Protein AF-A0A1Y2XAQ9-F1 (afdb_monomer)

Foldseek 3Di:
DKEWEWEQDLLRDIDIDIDADPPFDDPDPVDPDDGDHPPDYHYHYAYPPGDPVVDDDDDDPDPCRVCVVVVQWDQAPPPRDTGHNDGDPDDDDDPPPPPPVPVVVVVVVVVVPD

Secondary structure (DSSP, 8-state):
-EEEEEEEPTTS-EEEEEE--TTSPPPPTT--S-PPPPS-EEEEEEPSSPPGGG-SPPPPS-TT-HHHHTTS-B--TTT----B-S----SS--------TTSHHHHSSSTT--

Mean predicted aligned error: 14.14 Å

Solvent-accessible surface area (backbone atoms only — not comparable to full-atom values): 7630 Å² total; per-residue (Å²): 110,18,38,37,38,36,34,36,37,86,75,70,48,73,48,75,49,74,49,74,34,91,84,26,61,75,73,56,95,88,48,97,61,77,70,57,70,40,97,59,58,51,79,47,79,41,56,62,79,68,60,84,92,69,67,81,83,79,78,78,88,53,92,81,36,71,32,61,78,58,72,58,26,41,66,40,90,84,80,70,49,65,76,35,75,70,68,88,87,76,87,81,81,86,80,82,82,73,84,59,86,68,65,66,63,64,65,61,66,62,72,77,75,121

Radius of gyration: 23.03 Å; Cα contacts (8 Å, |Δi|>4): 131; chains: 1; bounding box: 37×27×84 Å

Structure (mmCIF, N/CA/C/O backbone):
data_AF-A0A1Y2XAQ9-F1
#
_entry.id   AF-A0A1Y2XAQ9-F1
#
loop_
_atom_site.group_PDB
_atom_site.id
_atom_site.type_symbol
_atom_site.label_atom_id
_atom_site.label_alt_id
_atom_site.label_comp_id
_atom_site.label_asym_id
_atom_site.label_entity_id
_atom_site.label_seq_id
_atom_site.pdbx_PDB_ins_code
_atom_site.Cartn_x
_atom_site.Cartn_y
_atom_site.Cartn_z
_atom_site.occupancy
_atom_site.B_iso_or_equiv
_atom_site.auth_seq_id
_atom_site.auth_comp_id
_atom_site.auth_asym_id
_atom_site.auth_atom_id
_atom_site.pdbx_PDB_model_num
ATOM 1 N N . MET A 1 1 ? -15.852 1.421 13.681 1.00 86.00 1 MET A N 1
ATOM 2 C CA . MET A 1 1 ? -15.009 0.244 13.361 1.00 86.00 1 MET A CA 1
ATOM 3 C C . MET A 1 1 ? -13.667 0.703 12.830 1.00 86.00 1 MET A C 1
ATOM 5 O O . MET A 1 1 ? -13.618 1.771 12.233 1.00 86.00 1 MET A O 1
ATOM 9 N N . CYS A 1 2 ? -12.598 -0.051 13.092 1.00 91.31 2 CYS A N 1
ATOM 10 C CA . CYS A 1 2 ? -11.281 0.252 12.532 1.00 91.31 2 CYS A CA 1
ATOM 11 C C . CYS A 1 2 ? -11.244 -0.123 11.045 1.00 91.31 2 CYS A C 1
ATOM 13 O O . CYS A 1 2 ? -11.899 -1.087 10.641 1.00 91.31 2 CYS A O 1
ATOM 15 N N . THR A 1 3 ? -10.438 0.586 10.263 1.00 92.31 3 THR A N 1
ATOM 16 C CA . THR A 1 3 ? -10.222 0.291 8.843 1.00 92.31 3 THR A CA 1
ATOM 17 C C . THR A 1 3 ? -8.733 0.215 8.567 1.00 92.31 3 THR A C 1
ATOM 19 O O . THR A 1 3 ? -7.986 1.113 8.939 1.00 92.31 3 THR A O 1
ATOM 22 N N . GLU A 1 4 ? -8.304 -0.846 7.906 1.00 92.19 4 GLU A N 1
ATOM 23 C CA . GLU A 1 4 ? -6.931 -1.090 7.493 1.00 92.19 4 GLU A CA 1
ATOM 24 C C . GLU A 1 4 ? -6.910 -1.164 5.966 1.00 92.19 4 GLU A C 1
ATOM 26 O O . GLU A 1 4 ? -7.576 -2.008 5.368 1.00 92.19 4 GLU A O 1
ATOM 31 N N . THR A 1 5 ? -6.181 -0.257 5.324 1.00 91.19 5 THR A N 1
ATOM 32 C CA . THR A 1 5 ? -6.080 -0.213 3.865 1.00 91.19 5 THR A CA 1
ATOM 33 C C . THR A 1 5 ? -4.635 -0.445 3.454 1.00 91.19 5 THR A C 1
ATOM 35 O O . THR A 1 5 ? -3.761 0.361 3.776 1.00 91.19 5 THR A O 1
ATOM 38 N N . ALA A 1 6 ? -4.399 -1.541 2.739 1.00 91.69 6 ALA A N 1
ATOM 39 C CA . ALA A 1 6 ? -3.125 -1.877 2.125 1.00 91.69 6 ALA A CA 1
ATOM 40 C C . ALA A 1 6 ? -3.046 -1.252 0.728 1.00 91.69 6 ALA A C 1
ATOM 42 O O . ALA A 1 6 ? -3.852 -1.566 -0.146 1.00 91.69 6 ALA A O 1
ATOM 43 N N . TYR A 1 7 ? -2.078 -0.370 0.514 1.00 89.38 7 TYR A N 1
ATOM 44 C CA . TYR A 1 7 ? -1.818 0.283 -0.763 1.00 89.38 7 TYR A CA 1
ATOM 45 C C . TYR A 1 7 ? -0.613 -0.368 -1.421 1.00 89.38 7 TYR A C 1
ATOM 47 O O . TYR A 1 7 ? 0.481 -0.350 -0.859 1.00 89.38 7 TYR A O 1
ATOM 55 N N . THR A 1 8 ? -0.804 -0.911 -2.618 1.00 89.12 8 THR A N 1
ATOM 56 C CA . THR A 1 8 ? 0.316 -1.329 -3.462 1.00 89.12 8 THR A CA 1
ATOM 57 C C . THR A 1 8 ? 0.882 -0.091 -4.142 1.00 89.12 8 THR A C 1
ATOM 59 O O . THR A 1 8 ? 0.151 0.656 -4.793 1.00 89.12 8 THR A O 1
ATOM 62 N N . LEU A 1 9 ? 2.173 0.158 -3.958 1.00 86.94 9 LEU A N 1
ATOM 63 C CA . LEU A 1 9 ? 2.859 1.298 -4.551 1.00 86.94 9 LEU A CA 1
ATOM 64 C C . LEU A 1 9 ? 3.364 0.979 -5.958 1.00 86.94 9 LEU A C 1
ATOM 66 O O . LEU A 1 9 ? 3.508 -0.182 -6.341 1.00 86.94 9 LEU A O 1
ATOM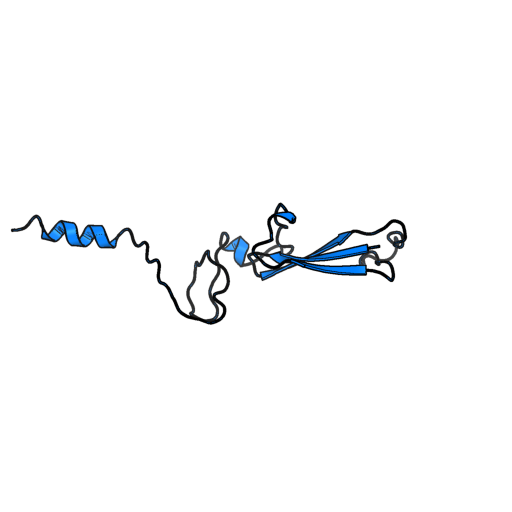 70 N N . ARG A 1 10 ? 3.735 2.031 -6.697 1.00 82.38 10 ARG A N 1
ATOM 71 C CA . ARG A 1 10 ? 4.423 1.901 -7.989 1.00 82.38 10 ARG A CA 1
ATOM 72 C C . ARG A 1 10 ? 5.697 1.066 -7.903 1.00 82.38 10 ARG A C 1
ATOM 74 O O . ARG A 1 10 ? 6.030 0.439 -8.896 1.00 82.38 10 ARG A O 1
ATOM 81 N N . CYS A 1 11 ? 6.359 1.061 -6.740 1.00 82.62 11 CYS A N 1
ATOM 82 C CA . CYS A 1 11 ? 7.555 0.283 -6.416 1.00 82.62 11 CYS A CA 1
ATOM 83 C C . CYS A 1 11 ? 7.257 -1.141 -5.889 1.00 82.62 11 CYS A C 1
ATOM 85 O O . CYS A 1 11 ? 8.114 -1.727 -5.234 1.00 82.62 11 CYS A O 1
ATOM 87 N N . GLU A 1 12 ? 6.044 -1.674 -6.102 1.00 82.81 12 GLU A N 1
ATOM 88 C CA . GLU A 1 12 ? 5.522 -2.977 -5.621 1.00 82.81 12 GLU A CA 1
ATOM 89 C C . GLU A 1 12 ? 5.536 -3.205 -4.102 1.00 82.81 12 GLU A C 1
ATOM 91 O O . GLU A 1 12 ? 4.962 -4.179 -3.617 1.00 82.81 12 GLU A O 1
ATOM 96 N N . HIS A 1 13 ? 6.118 -2.299 -3.322 1.00 87.25 13 HIS A N 1
ATOM 97 C CA . HIS A 1 13 ? 5.988 -2.333 -1.876 1.00 87.25 13 HIS A CA 1
ATOM 98 C C . HIS A 1 13 ? 4.547 -2.051 -1.460 1.00 87.25 13 HIS A C 1
ATOM 100 O O . HIS A 1 13 ? 3.826 -1.271 -2.089 1.00 87.25 13 HIS A O 1
ATOM 106 N N . VAL A 1 14 ? 4.149 -2.669 -0.352 1.00 89.56 14 VAL A N 1
ATOM 107 C CA . VAL A 1 14 ? 2.830 -2.476 0.241 1.00 89.56 14 VAL A CA 1
ATOM 108 C C . VAL A 1 14 ? 2.957 -1.566 1.454 1.00 89.56 14 VAL A C 1
ATOM 110 O O . VAL A 1 14 ? 3.761 -1.817 2.351 1.00 89.56 14 VAL A O 1
ATOM 113 N N . VAL A 1 15 ? 2.145 -0.510 1.484 1.00 89.31 15 VAL A N 1
ATOM 114 C CA . VAL A 1 15 ? 2.008 0.390 2.632 1.00 89.31 15 VAL A CA 1
ATOM 115 C C . VAL A 1 15 ? 0.634 0.229 3.233 1.00 89.31 15 VAL A C 1
ATOM 117 O O . VAL A 1 15 ? -0.374 0.448 2.564 1.00 89.31 15 VAL A O 1
ATOM 120 N N . THR A 1 16 ? 0.587 -0.081 4.519 1.00 89.56 16 THR A N 1
ATOM 121 C CA . THR A 1 16 ? -0.672 -0.206 5.243 1.00 89.56 16 THR A CA 1
ATOM 122 C C . THR A 1 16 ? -0.968 1.075 6.010 1.00 89.56 16 THR A C 1
ATOM 124 O O . THR A 1 16 ? -0.136 1.562 6.775 1.00 89.56 16 THR A O 1
ATOM 127 N N . ARG A 1 17 ? -2.168 1.633 5.819 1.00 88.50 17 ARG A N 1
ATOM 128 C CA . ARG A 1 17 ? -2.693 2.724 6.649 1.00 88.50 17 ARG A CA 1
ATOM 129 C C . ARG A 1 17 ? -3.857 2.215 7.481 1.00 88.50 17 ARG A C 1
ATOM 131 O O . ARG A 1 17 ? -4.828 1.694 6.934 1.00 88.50 17 ARG A O 1
ATOM 138 N N . THR A 1 18 ? -3.781 2.442 8.787 1.00 89.50 18 THR A N 1
ATOM 139 C CA . THR A 1 18 ? -4.812 2.017 9.736 1.00 89.50 18 THR A CA 1
ATOM 140 C C . THR A 1 18 ? -5.511 3.229 10.336 1.00 89.50 18 THR A C 1
ATOM 142 O O . THR A 1 18 ? -4.892 4.057 11.003 1.00 89.50 18 THR A O 1
ATOM 145 N N . LEU A 1 19 ? -6.820 3.319 10.115 1.00 90.25 19 LEU A N 1
ATOM 146 C CA . LEU A 1 19 ? -7.724 4.263 10.758 1.00 90.25 19 LEU A CA 1
ATOM 147 C C . LEU A 1 19 ? -8.363 3.583 11.971 1.00 90.25 19 LEU A C 1
ATOM 149 O O . LEU A 1 19 ? -9.132 2.628 11.844 1.00 90.25 19 LEU A O 1
ATOM 153 N N . TYR A 1 20 ? -8.030 4.076 13.159 1.00 90.50 20 TYR A N 1
ATOM 154 C CA . TYR A 1 20 ? -8.557 3.562 14.420 1.00 90.50 20 TYR A CA 1
ATOM 155 C C . TYR A 1 20 ? -9.895 4.230 14.754 1.00 90.50 20 TYR A C 1
ATOM 157 O O . TYR A 1 20 ? -10.036 5.442 14.609 1.00 90.50 20 TYR A O 1
ATOM 165 N N . CYS A 1 21 ? -10.871 3.459 15.237 1.00 89.06 21 CYS A N 1
ATOM 166 C CA . CYS A 1 21 ? -12.111 4.016 15.783 1.00 89.06 21 CYS A CA 1
ATOM 167 C C . CYS A 1 21 ? -11.961 4.447 17.252 1.00 89.06 21 CYS A C 1
ATOM 169 O O . CYS A 1 21 ? -10.953 4.148 17.892 1.00 89.06 21 CYS A O 1
ATOM 171 N N . SER A 1 22 ? -12.993 5.099 17.796 1.00 87.62 22 SER A N 1
ATOM 172 C CA . SER A 1 22 ? -13.091 5.491 19.213 1.00 87.62 22 SER A CA 1
ATOM 173 C C . SER A 1 22 ? -12.886 4.319 20.174 1.00 87.62 22 SER A C 1
ATOM 175 O O . SER A 1 22 ? -12.215 4.469 21.188 1.00 87.62 22 SER A O 1
ATOM 177 N N . ASP A 1 23 ? -13.407 3.144 19.816 1.00 86.50 23 ASP A N 1
ATOM 178 C CA . ASP A 1 23 ? -13.364 1.942 20.662 1.00 86.50 23 ASP A CA 1
ATOM 179 C C . ASP A 1 23 ? -12.005 1.222 20.611 1.00 86.50 23 ASP A C 1
ATOM 181 O O . ASP A 1 23 ? -11.808 0.192 21.256 1.00 86.50 23 ASP A O 1
ATOM 185 N N . ALA A 1 24 ? -11.065 1.705 19.789 1.00 84.75 24 ALA A N 1
ATOM 186 C CA . ALA A 1 24 ? -9.749 1.098 19.679 1.00 84.75 24 ALA A CA 1
ATOM 187 C C . ALA A 1 24 ? -8.924 1.387 20.944 1.00 84.75 24 ALA A C 1
ATOM 189 O O . ALA A 1 24 ? -8.853 2.551 21.359 1.00 84.75 24 ALA A O 1
ATOM 190 N N . PRO A 1 25 ? -8.222 0.382 21.506 1.00 82.06 25 PRO A N 1
ATOM 191 C CA . PRO A 1 25 ? -7.406 0.561 22.699 1.00 82.06 25 PRO A CA 1
ATOM 192 C C . PRO A 1 25 ? -6.463 1.771 22.588 1.00 82.06 25 PRO A C 1
ATOM 194 O O . PRO A 1 25 ? -5.914 2.034 21.503 1.00 82.06 25 PRO A O 1
ATOM 197 N N . PRO A 1 26 ? -6.257 2.520 23.687 1.00 74.50 26 PRO A N 1
ATOM 198 C CA . PRO A 1 26 ? -5.299 3.611 23.691 1.00 74.50 26 PRO A CA 1
ATOM 199 C C . PRO A 1 26 ? -3.889 3.063 23.422 1.00 74.50 26 PRO A C 1
ATOM 201 O O . PRO A 1 26 ? -3.588 1.918 23.780 1.00 74.50 26 PRO A O 1
ATOM 204 N N . PRO A 1 27 ? -3.008 3.852 22.786 1.00 72.62 27 PRO A N 1
ATOM 205 C CA . PRO A 1 27 ? -1.627 3.443 22.567 1.00 72.62 27 PRO A CA 1
ATOM 206 C C . PRO A 1 27 ? -0.961 3.156 23.922 1.00 72.62 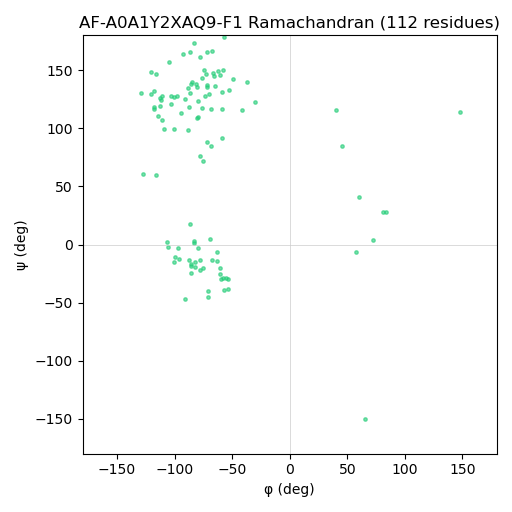27 PRO A C 1
ATOM 208 O O . PRO A 1 27 ? -0.850 4.034 24.777 1.00 72.62 27 PRO A O 1
ATOM 211 N N . SER A 1 28 ? -0.550 1.908 24.152 1.00 68.00 28 SER A N 1
ATOM 212 C CA . SER A 1 28 ? 0.084 1.521 25.413 1.00 68.00 28 SER A CA 1
ATOM 213 C C . SER A 1 28 ? 1.511 2.064 25.474 1.00 68.00 28 SER A C 1
ATOM 215 O O . SER A 1 28 ? 2.311 1.778 24.586 1.00 68.00 28 SER A O 1
ATOM 217 N N . ARG A 1 29 ? 1.859 2.771 26.556 1.00 63.94 29 ARG A N 1
ATOM 218 C CA . ARG A 1 29 ? 3.189 3.385 26.764 1.00 63.94 29 ARG A CA 1
ATOM 219 C C . ARG A 1 29 ? 4.359 2.388 26.785 1.00 63.94 29 ARG A C 1
ATOM 221 O O . ARG A 1 29 ? 5.499 2.790 26.605 1.00 63.94 29 ARG A O 1
ATOM 228 N N . GLN A 1 30 ? 4.087 1.105 27.024 1.00 62.16 30 GLN A N 1
ATOM 229 C CA . GLN A 1 30 ? 5.099 0.057 27.229 1.00 62.16 30 GLN A CA 1
ATOM 230 C C . GLN A 1 30 ? 5.429 -0.739 25.960 1.00 62.16 30 GLN A C 1
ATOM 232 O O . GLN A 1 30 ? 6.413 -1.472 25.917 1.00 62.16 30 GLN A O 1
ATOM 237 N N . SER A 1 31 ? 4.620 -0.601 24.914 1.00 57.09 31 SER A N 1
ATOM 238 C CA . SER A 1 31 ? 4.764 -1.364 23.683 1.00 57.09 31 SER A CA 1
ATOM 239 C C . SER A 1 31 ? 5.216 -0.423 22.579 1.00 57.09 31 SER A C 1
ATOM 241 O O . SER A 1 31 ? 4.420 0.339 22.044 1.00 57.09 31 SER A O 1
ATOM 243 N N . ARG A 1 32 ? 6.486 -0.534 22.178 1.00 55.09 32 ARG A N 1
ATOM 244 C CA . ARG A 1 32 ? 6.966 -0.014 20.884 1.00 55.09 32 ARG A CA 1
ATOM 245 C C . ARG A 1 32 ? 6.288 -0.724 19.690 1.00 55.09 32 ARG A C 1
ATOM 247 O O . ARG A 1 32 ? 6.507 -0.346 18.548 1.00 55.09 32 ARG A O 1
ATOM 254 N N . LYS A 1 33 ? 5.494 -1.768 19.969 1.00 57.50 33 LYS A N 1
ATOM 255 C CA . LYS A 1 33 ? 4.648 -2.520 19.039 1.00 57.50 33 LYS A CA 1
ATOM 256 C C . LYS A 1 33 ? 3.339 -1.766 18.796 1.00 57.50 33 LYS A C 1
ATOM 258 O O . LYS A 1 33 ? 2.719 -1.282 19.745 1.00 57.50 33 LYS A O 1
ATOM 263 N N . GLU A 1 34 ? 2.969 -1.715 17.522 1.00 67.88 34 GLU A N 1
ATOM 264 C CA . GLU A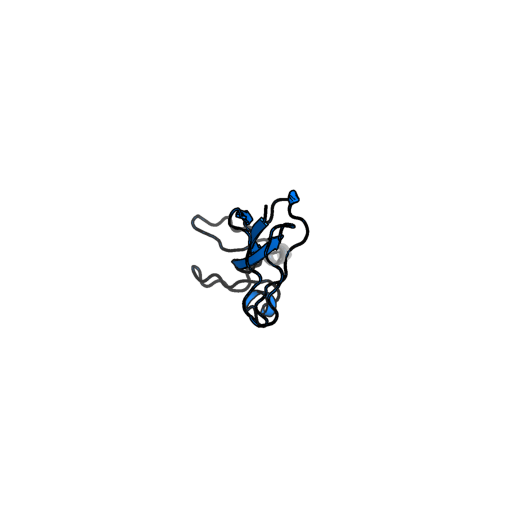 1 34 ? 1.817 -1.033 16.928 1.00 67.88 34 GLU A CA 1
ATOM 265 C C . GLU A 1 34 ? 0.543 -1.063 17.785 1.00 67.88 34 GLU A C 1
ATOM 267 O O . GLU A 1 34 ? 0.190 -2.069 18.410 1.00 67.88 34 GLU A O 1
ATOM 272 N N . ARG A 1 35 ? -0.167 0.075 17.797 1.00 77.38 35 ARG A N 1
ATOM 273 C CA . ARG A 1 35 ? -1.484 0.219 18.428 1.00 77.38 35 ARG A CA 1
ATOM 274 C C . ARG A 1 35 ? -2.418 -0.872 17.896 1.00 77.38 35 ARG A C 1
ATOM 276 O O . ARG A 1 35 ? -2.516 -1.085 16.694 1.00 77.38 35 ARG A O 1
ATOM 283 N N . ARG A 1 36 ? -3.134 -1.556 18.790 1.00 82.50 36 ARG A N 1
ATOM 284 C CA . ARG A 1 36 ? -4.066 -2.620 18.391 1.00 82.50 36 ARG A CA 1
ATOM 285 C C . ARG A 1 36 ? -5.359 -2.039 17.817 1.00 82.50 36 ARG A C 1
ATOM 287 O O . ARG A 1 36 ? -5.864 -1.031 18.310 1.00 82.50 36 ARG A O 1
ATOM 294 N N . THR A 1 37 ? -5.918 -2.704 16.810 1.00 86.06 37 THR A N 1
ATOM 295 C CA . THR A 1 37 ? -7.277 -2.448 16.312 1.00 86.06 37 THR A CA 1
ATOM 296 C C . THR A 1 37 ? -8.321 -3.085 17.232 1.00 86.06 37 THR A C 1
ATOM 298 O O . THR A 1 37 ? -8.013 -3.993 18.005 1.00 86.06 37 THR A O 1
ATOM 301 N N . CYS A 1 38 ? -9.578 -2.644 17.142 1.00 85.88 38 CYS A N 1
ATOM 302 C CA . CYS A 1 38 ? -10.688 -3.385 17.746 1.00 85.88 38 CYS A CA 1
ATOM 303 C C . CYS A 1 38 ? -10.918 -4.731 17.028 1.00 85.88 38 CYS A C 1
ATOM 305 O O . CYS A 1 38 ? -10.453 -4.927 15.904 1.00 85.88 38 CYS A O 1
ATOM 307 N N . ASN A 1 39 ? -11.703 -5.629 17.637 1.00 84.88 39 ASN A N 1
ATOM 308 C CA . ASN A 1 39 ? -12.013 -6.956 17.075 1.00 84.88 39 ASN A CA 1
ATOM 309 C C . ASN A 1 39 ? -12.681 -6.902 15.689 1.00 84.88 39 ASN A C 1
ATOM 311 O O . ASN A 1 39 ? -12.529 -7.822 14.892 1.00 84.88 39 ASN A O 1
ATOM 315 N N . ARG A 1 40 ? -13.427 -5.831 15.391 1.00 85.31 40 ARG A N 1
ATOM 316 C CA . ARG A 1 40 ? -14.053 -5.607 14.081 1.00 85.31 40 ARG A CA 1
ATOM 317 C C . ARG A 1 40 ? -13.222 -4.618 13.268 1.00 85.31 40 ARG A C 1
ATOM 319 O O . ARG A 1 40 ? -13.330 -3.409 13.478 1.00 85.31 40 ARG A O 1
ATOM 326 N N . VAL A 1 41 ? -12.403 -5.136 12.356 1.00 90.75 41 VAL A N 1
ATOM 327 C CA . VAL A 1 41 ? -11.605 -4.334 11.420 1.00 90.75 41 VAL A CA 1
ATOM 328 C C . VAL A 1 41 ? -12.017 -4.643 9.983 1.00 90.75 41 VAL A C 1
ATOM 330 O O . VAL A 1 41 ? -12.146 -5.808 9.612 1.00 90.75 41 VAL A O 1
ATOM 333 N N . ILE A 1 42 ? -12.237 -3.602 9.183 1.00 93.19 42 ILE A N 1
ATOM 334 C CA . ILE A 1 42 ? -12.406 -3.731 7.733 1.00 93.19 42 ILE A CA 1
ATOM 335 C C . ILE A 1 42 ? -11.019 -3.703 7.103 1.00 93.19 42 ILE A C 1
ATOM 337 O O . ILE A 1 42 ? -10.241 -2.800 7.400 1.00 93.19 42 ILE A O 1
ATOM 341 N N . ARG A 1 43 ? -10.722 -4.665 6.226 1.00 92.81 43 ARG A N 1
ATOM 342 C CA . ARG A 1 43 ? -9.467 -4.712 5.473 1.00 92.81 43 ARG A CA 1
ATOM 343 C C . ARG A 1 43 ? -9.725 -4.484 3.998 1.00 92.81 43 ARG A C 1
ATOM 345 O O . ARG A 1 43 ? -10.516 -5.204 3.400 1.00 92.81 43 ARG A O 1
ATOM 352 N N . ASN A 1 44 ? -9.029 -3.509 3.435 1.00 91.19 44 ASN A N 1
ATOM 353 C CA . ASN A 1 44 ? -9.112 -3.142 2.030 1.00 91.19 44 ASN A CA 1
ATOM 354 C C . ASN A 1 44 ? -7.739 -3.283 1.375 1.00 91.19 44 ASN A C 1
ATOM 356 O O . ASN A 1 44 ? -6.715 -3.022 2.008 1.00 91.19 44 ASN A O 1
ATOM 360 N N . ALA A 1 45 ? -7.727 -3.630 0.092 1.00 91.06 45 ALA A N 1
ATOM 361 C CA . ALA A 1 45 ? -6.531 -3.617 -0.737 1.00 91.06 45 ALA A CA 1
ATOM 362 C C . ALA A 1 45 ? -6.750 -2.673 -1.921 1.00 91.06 45 ALA A C 1
ATOM 364 O O . ALA A 1 45 ? -7.762 -2.762 -2.615 1.00 91.06 45 ALA A O 1
ATOM 365 N N . VAL A 1 46 ? -5.804 -1.766 -2.131 1.00 89.25 46 VAL A N 1
ATOM 366 C CA . VAL A 1 46 ? -5.806 -0.796 -3.223 1.00 89.25 46 VAL A CA 1
ATOM 367 C C . VAL A 1 46 ? -4.623 -1.124 -4.134 1.00 89.25 46 VAL A C 1
ATOM 369 O O . VAL A 1 46 ? -3.474 -0.979 -3.701 1.00 89.25 46 VAL A O 1
ATOM 372 N N . PRO A 1 47 ? -4.871 -1.618 -5.361 1.00 86.69 47 PRO A N 1
ATOM 373 C CA . PRO A 1 47 ? -3.803 -1.927 -6.300 1.00 86.69 47 PRO A CA 1
ATOM 374 C C . PRO A 1 47 ? -3.167 -0.647 -6.850 1.00 86.69 47 PRO A C 1
ATOM 376 O O . PRO A 1 47 ? -3.725 0.446 -6.743 1.00 86.69 47 PRO A O 1
ATOM 379 N N . TRP A 1 48 ? -2.006 -0.807 -7.480 1.00 79.69 48 TRP A N 1
ATOM 380 C CA . TRP A 1 48 ? -1.439 0.216 -8.348 1.00 79.69 48 TRP A CA 1
ATOM 381 C C . TRP A 1 48 ? -1.957 0.021 -9.785 1.00 79.69 48 TRP A C 1
ATOM 383 O O . TRP A 1 48 ? -1.907 -1.112 -10.270 1.00 79.69 48 TRP A O 1
ATOM 393 N N . PRO A 1 49 ? -2.399 1.075 -10.498 1.00 82.75 49 PRO A N 1
ATOM 394 C CA . PRO A 1 49 ? -2.573 2.458 -10.044 1.00 82.75 49 PRO A CA 1
ATOM 395 C C . PRO A 1 49 ? -3.787 2.622 -9.104 1.00 82.75 49 PRO A C 1
ATOM 397 O O . PRO A 1 49 ? -4.794 1.933 -9.285 1.00 82.75 49 PRO A O 1
ATOM 400 N N . PRO A 1 50 ? -3.723 3.534 -8.113 1.00 81.31 50 PRO A N 1
ATOM 401 C CA . PRO A 1 50 ? -4.822 3.740 -7.179 1.00 81.31 50 PRO A CA 1
ATOM 402 C C . PRO A 1 50 ? -6.058 4.293 -7.911 1.00 81.31 50 PRO A C 1
ATOM 404 O O . PRO A 1 50 ? -5.928 5.222 -8.712 1.00 81.31 50 PRO A O 1
ATOM 407 N N . PRO A 1 51 ? -7.269 3.778 -7.628 1.00 85.38 51 PRO A N 1
ATOM 408 C CA . PRO A 1 51 ? -8.502 4.362 -8.140 1.00 85.38 51 PRO A CA 1
ATOM 409 C C . PRO A 1 51 ? -8.651 5.838 -7.721 1.00 85.38 51 PRO A C 1
ATOM 411 O O . PRO A 1 51 ? -8.207 6.196 -6.623 1.00 85.38 51 PRO A O 1
ATOM 414 N N . PRO A 1 52 ? -9.331 6.688 -8.520 1.00 83.62 52 PRO A N 1
ATOM 415 C CA . PRO A 1 52 ? -9.417 8.135 -8.285 1.00 83.62 52 PRO A CA 1
ATOM 416 C C . PRO A 1 52 ? -9.903 8.528 -6.884 1.00 83.62 52 PRO A C 1
ATOM 418 O O . PRO A 1 52 ? -9.492 9.553 -6.346 1.00 83.62 52 PRO A O 1
ATOM 421 N N . GLN A 1 53 ? -10.741 7.695 -6.259 1.00 84.75 53 GLN A N 1
ATOM 422 C CA . GLN A 1 53 ? -11.270 7.944 -4.917 1.00 84.75 53 GLN A CA 1
ATOM 423 C C . GLN A 1 53 ? -10.226 7.885 -3.782 1.00 84.75 53 GLN A C 1
ATOM 425 O O . GLN A 1 53 ? -10.533 8.303 -2.669 1.00 84.75 53 GLN A O 1
ATOM 430 N N . PHE A 1 54 ? -9.017 7.357 -4.019 1.00 77.38 54 PHE A N 1
ATOM 431 C CA . PHE A 1 54 ? -8.003 7.152 -2.972 1.00 77.38 54 PHE A CA 1
ATOM 432 C C . PHE A 1 54 ? -6.950 8.271 -2.874 1.00 77.38 54 PHE A C 1
ATOM 434 O O . PHE A 1 54 ? -6.140 8.254 -1.946 1.00 77.38 54 PHE A O 1
ATOM 441 N N . GLY A 1 55 ? -6.992 9.273 -3.760 1.00 71.62 55 GLY A N 1
ATOM 442 C CA . GLY A 1 55 ? -6.173 10.485 -3.659 1.00 71.62 55 GLY A CA 1
ATOM 443 C C . GLY A 1 55 ? -4.658 10.262 -3.792 1.00 71.62 55 GLY A C 1
ATOM 444 O O . GLY A 1 55 ? -4.199 9.383 -4.519 1.00 71.62 55 GLY A O 1
ATOM 445 N N . THR A 1 56 ? -3.876 11.118 -3.123 1.00 66.88 56 THR A N 1
ATOM 446 C CA . THR A 1 56 ? -2.416 11.225 -3.284 1.00 66.88 56 THR A CA 1
ATOM 447 C C . THR A 1 56 ? -1.651 10.037 -2.688 1.00 66.88 56 THR A C 1
ATOM 449 O O . THR A 1 56 ? -1.916 9.586 -1.569 1.00 66.88 56 THR A O 1
ATOM 452 N N . GLN A 1 57 ? -0.655 9.563 -3.442 1.00 68.62 57 GLN A N 1
ATOM 453 C CA . GLN A 1 57 ? 0.136 8.362 -3.165 1.00 68.62 57 GLN A CA 1
ATOM 454 C C . GLN A 1 57 ? 0.905 8.423 -1.830 1.00 68.62 57 GLN A C 1
ATOM 456 O O . GLN A 1 57 ? 1.384 9.474 -1.406 1.00 68.62 57 GLN A O 1
ATOM 461 N N . ALA A 1 58 ? 1.048 7.2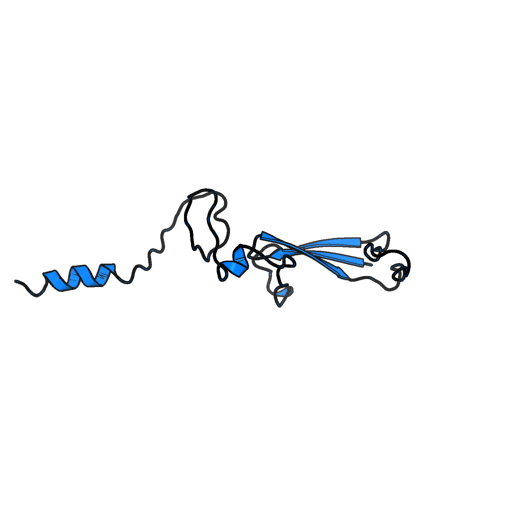68 -1.171 1.00 72.19 58 ALA A N 1
ATOM 462 C CA . ALA A 1 58 ? 1.941 7.108 -0.026 1.00 72.19 58 ALA A CA 1
ATOM 463 C C . ALA A 1 58 ? 3.394 6.889 -0.481 1.00 72.19 58 ALA A C 1
ATOM 465 O O . ALA A 1 58 ? 3.646 6.117 -1.405 1.00 72.19 58 ALA A O 1
ATOM 466 N N . THR A 1 59 ? 4.351 7.529 0.191 1.00 80.31 59 THR A N 1
ATOM 467 C CA . THR A 1 59 ? 5.784 7.285 -0.028 1.00 80.31 59 THR A CA 1
ATOM 468 C C . THR A 1 59 ? 6.161 5.869 0.401 1.00 80.31 59 THR A C 1
ATOM 470 O O . THR A 1 59 ? 5.622 5.342 1.378 1.00 80.31 59 THR A O 1
ATOM 473 N N . CYS A 1 60 ? 7.101 5.256 -0.322 1.00 83.88 60 CYS A N 1
ATOM 474 C CA . CYS A 1 60 ? 7.673 3.973 0.064 1.00 83.88 60 CYS A CA 1
ATOM 475 C C . CYS A 1 60 ? 8.320 4.070 1.463 1.00 83.88 60 CYS A C 1
ATOM 477 O O . CYS A 1 60 ? 9.095 4.993 1.704 1.00 83.88 60 CYS A O 1
ATOM 479 N N . PRO A 1 61 ? 8.037 3.137 2.391 1.00 82.81 61 PRO A N 1
ATOM 480 C CA . PRO A 1 61 ? 8.569 3.176 3.753 1.00 82.81 61 PRO A CA 1
ATOM 481 C C . PRO A 1 61 ? 10.029 2.710 3.812 1.00 82.81 61 PRO A C 1
ATOM 483 O O . PRO A 1 61 ? 10.696 2.883 4.830 1.00 82.81 61 PRO A O 1
ATOM 486 N N . LEU A 1 62 ? 10.525 2.093 2.735 1.00 83.75 62 LEU A N 1
ATOM 487 C CA . LEU A 1 62 ? 11.909 1.659 2.620 1.00 83.75 62 LEU A CA 1
ATOM 488 C C . LEU A 1 62 ? 12.805 2.872 2.337 1.00 83.75 62 LEU A C 1
ATOM 490 O O . LEU A 1 62 ? 12.657 3.496 1.288 1.00 83.75 62 LEU A O 1
ATOM 494 N N . ALA A 1 63 ? 13.735 3.170 3.251 1.00 81.38 63 ALA A N 1
ATOM 495 C CA . ALA A 1 63 ? 14.651 4.311 3.131 1.00 81.38 63 ALA A CA 1
ATOM 496 C C . ALA A 1 63 ? 15.478 4.280 1.831 1.00 81.38 63 ALA A C 1
ATOM 498 O O . ALA A 1 63 ? 15.641 5.308 1.187 1.00 81.38 63 ALA A O 1
ATOM 499 N N . ASN A 1 64 ? 15.915 3.085 1.427 1.00 83.88 64 ASN A N 1
ATOM 500 C CA . ASN A 1 64 ? 16.723 2.832 0.232 1.00 83.88 64 ASN A CA 1
ATOM 501 C C . ASN A 1 64 ? 15.923 1.970 -0.748 1.00 83.88 64 ASN A C 1
ATOM 503 O O . ASN A 1 64 ? 16.250 0.810 -1.005 1.00 83.88 64 ASN A O 1
ATOM 507 N N . CYS A 1 65 ? 14.769 2.474 -1.190 1.00 82.50 65 CYS A N 1
ATOM 508 C CA . CYS A 1 65 ? 13.951 1.761 -2.164 1.00 82.50 65 CYS A CA 1
ATOM 509 C C . CYS A 1 65 ? 14.680 1.735 -3.518 1.00 82.50 65 CYS A C 1
ATOM 511 O O . CYS A 1 65 ? 14.825 2.800 -4.117 1.00 82.50 65 CYS A O 1
ATOM 513 N N . PRO A 1 66 ? 15.065 0.563 -4.065 1.00 81.50 66 PRO A N 1
ATOM 514 C CA . PRO A 1 66 ? 15.850 0.506 -5.303 1.00 81.50 66 PRO A CA 1
ATOM 515 C C . PRO A 1 66 ? 15.146 1.138 -6.511 1.00 81.50 66 PRO A C 1
ATOM 517 O O . PRO A 1 66 ? 15.800 1.561 -7.457 1.00 81.50 66 PRO A O 1
ATOM 520 N N . PHE A 1 67 ? 13.812 1.185 -6.488 1.00 81.62 67 PHE A N 1
ATOM 521 C CA . PHE A 1 67 ? 13.003 1.850 -7.507 1.00 81.62 67 PHE A CA 1
ATOM 522 C C . PHE A 1 67 ? 13.126 3.379 -7.435 1.00 81.62 67 PHE A C 1
ATOM 524 O O . PHE A 1 67 ? 13.318 4.038 -8.455 1.00 81.62 67 PHE A O 1
ATOM 531 N N . GLU A 1 68 ? 13.046 3.943 -6.227 1.00 82.25 68 GLU A N 1
ATOM 532 C CA . GLU A 1 68 ? 13.169 5.390 -6.008 1.00 82.25 68 GLU A CA 1
ATOM 533 C C . GLU A 1 68 ? 14.615 5.854 -6.223 1.00 82.25 68 GLU A C 1
ATOM 535 O O . GLU A 1 68 ? 14.841 6.864 -6.884 1.00 82.25 68 GLU A O 1
ATOM 540 N N . GLU A 1 69 ? 15.607 5.079 -5.765 1.00 84.19 69 GLU A N 1
ATOM 541 C CA . GLU A 1 69 ? 17.035 5.360 -5.993 1.00 84.19 69 GLU A CA 1
ATOM 542 C C . GLU A 1 69 ? 17.398 5.400 -7.481 1.00 84.19 69 GLU A C 1
ATOM 544 O O . GLU A 1 69 ? 18.299 6.131 -7.889 1.00 84.19 69 GLU A O 1
ATOM 549 N N . ARG A 1 70 ? 16.674 4.642 -8.311 1.00 78.94 70 ARG A N 1
ATOM 550 C CA . ARG A 1 70 ? 16.830 4.653 -9.769 1.00 78.94 70 ARG A CA 1
ATOM 551 C C . ARG A 1 70 ? 16.061 5.779 -10.453 1.00 78.94 70 ARG A C 1
ATOM 553 O O . ARG A 1 70 ? 16.086 5.837 -11.673 1.00 78.94 70 ARG A O 1
ATOM 560 N N . GLY A 1 71 ? 15.391 6.663 -9.713 1.00 81.88 71 GLY A N 1
ATOM 561 C CA . GLY A 1 71 ? 14.615 7.770 -10.274 1.00 81.88 71 GLY A CA 1
ATOM 562 C C . GLY A 1 71 ? 13.225 7.363 -10.769 1.00 81.88 71 GLY A C 1
ATOM 563 O O . GLY A 1 71 ? 12.702 7.980 -11.693 1.00 81.88 71 GLY A O 1
ATOM 564 N N . GLY A 1 72 ? 12.627 6.322 -10.181 1.00 78.56 72 GLY A N 1
ATOM 565 C CA . GLY A 1 72 ? 11.288 5.859 -10.549 1.00 78.56 72 GLY A CA 1
ATOM 566 C C . GLY A 1 72 ? 11.265 4.923 -11.757 1.00 78.56 72 GLY A C 1
ATOM 567 O O . GLY A 1 72 ? 10.256 4.864 -12.466 1.00 78.56 72 GLY A O 1
ATOM 568 N N . TYR A 1 73 ? 12.362 4.193 -11.971 1.00 81.00 73 TYR A N 1
ATOM 569 C CA . TYR A 1 73 ? 12.484 3.188 -13.019 1.00 81.00 73 TYR A CA 1
ATOM 570 C C . TYR A 1 73 ? 12.681 1.784 -12.441 1.00 81.00 73 TYR A C 1
ATOM 572 O O . TYR A 1 73 ? 13.346 1.602 -11.418 1.00 81.00 73 TYR A O 1
ATOM 580 N N . TRP A 1 74 ? 12.158 0.769 -13.126 1.00 72.94 74 TRP A N 1
ATOM 581 C CA . TRP A 1 74 ? 12.394 -0.626 -12.793 1.00 72.94 74 TRP A CA 1
ATOM 582 C C . TRP A 1 74 ? 13.367 -1.327 -13.724 1.00 72.94 74 TRP A C 1
ATOM 584 O O . TRP A 1 74 ? 13.481 -1.031 -14.914 1.00 72.94 74 TRP A O 1
ATOM 594 N N . ASN A 1 75 ? 13.944 -2.392 -13.174 1.00 70.81 75 ASN A N 1
ATOM 595 C CA . ASN A 1 75 ? 14.539 -3.467 -13.943 1.00 70.81 75 ASN A CA 1
ATOM 596 C C . ASN A 1 75 ? 13.553 -4.637 -13.984 1.00 70.81 75 ASN A C 1
ATOM 598 O O . ASN A 1 75 ? 13.067 -5.099 -12.951 1.00 70.81 75 ASN A O 1
ATOM 602 N N . CYS A 1 76 ? 13.234 -5.119 -15.178 1.00 68.56 76 CYS A N 1
ATOM 603 C CA . CYS A 1 76 ? 12.355 -6.262 -15.341 1.00 68.56 76 CYS A CA 1
ATOM 604 C C . CYS A 1 76 ? 13.135 -7.556 -15.082 1.00 68.56 76 CYS A C 1
ATOM 606 O O . CYS A 1 76 ? 13.929 -7.981 -15.919 1.00 68.56 76 CYS A O 1
ATOM 608 N N . CYS A 1 77 ? 12.849 -8.230 -13.965 1.00 68.38 77 CYS A N 1
ATOM 609 C CA . CYS A 1 77 ? 13.469 -9.518 -13.629 1.00 68.38 77 CYS A CA 1
ATOM 610 C C . CYS A 1 77 ? 13.145 -10.648 -14.625 1.00 68.38 77 CYS A C 1
ATOM 612 O O . CYS A 1 77 ? 13.786 -11.690 -14.579 1.00 68.38 77 CYS A O 1
ATOM 614 N N . TRP A 1 78 ? 12.149 -10.467 -15.502 1.00 64.12 78 TRP A N 1
ATOM 615 C CA . TRP A 1 78 ? 11.740 -11.477 -16.481 1.00 64.12 78 TRP A CA 1
ATOM 616 C C . TRP A 1 78 ? 12.477 -11.353 -17.819 1.00 64.12 78 TRP A C 1
ATOM 618 O O . TRP A 1 78 ? 12.952 -12.347 -18.353 1.00 64.12 78 TRP A O 1
ATOM 628 N N . CYS A 1 79 ? 12.576 -10.142 -18.380 1.00 70.94 79 CYS A N 1
ATOM 629 C CA . CYS A 1 79 ? 13.202 -9.918 -19.691 1.00 70.94 79 CYS A CA 1
ATOM 630 C C . CYS A 1 79 ? 14.591 -9.265 -19.619 1.00 70.94 79 CYS A C 1
ATOM 632 O O . CYS A 1 79 ? 15.198 -9.029 -20.660 1.00 70.94 79 CYS A O 1
ATOM 634 N N . GLY A 1 80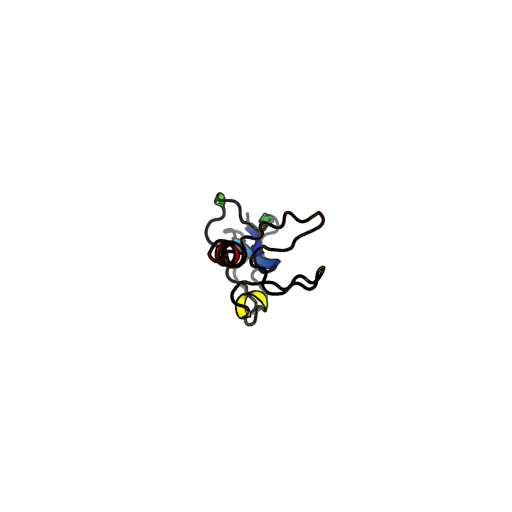 ? 15.075 -8.933 -18.418 1.00 70.94 80 GLY A N 1
ATOM 635 C CA . GLY A 1 80 ? 16.385 -8.317 -18.194 1.00 70.94 80 GLY A CA 1
ATOM 636 C C . GLY A 1 80 ? 16.490 -6.850 -18.623 1.00 70.94 80 GLY A C 1
ATOM 637 O O . GLY A 1 80 ? 17.568 -6.274 -18.535 1.00 70.94 80 GLY A O 1
ATOM 638 N N . LYS A 1 81 ? 15.399 -6.223 -19.088 1.00 72.25 81 LYS A N 1
ATOM 639 C CA . LYS A 1 81 ? 15.406 -4.801 -19.455 1.00 72.25 81 LYS A CA 1
ATOM 640 C C . LYS A 1 81 ? 15.537 -3.929 -18.216 1.00 72.25 81 LYS A C 1
ATOM 642 O O . LYS A 1 81 ? 14.751 -4.060 -17.277 1.00 72.25 81 LYS A O 1
ATOM 647 N N . GLU A 1 82 ? 16.478 -3.006 -18.267 1.00 77.12 82 GLU A N 1
ATOM 648 C CA . GLU A 1 82 ? 16.645 -1.953 -17.275 1.00 77.12 82 GLU A CA 1
ATOM 649 C C . GLU A 1 82 ? 15.884 -0.688 -17.694 1.00 77.12 82 GLU A C 1
ATOM 651 O O . GLU A 1 82 ? 15.505 -0.549 -18.859 1.00 77.12 82 GLU A O 1
ATOM 656 N N . TRP A 1 83 ? 15.679 0.231 -16.750 1.00 72.12 83 TRP A N 1
ATOM 657 C CA . TRP A 1 83 ? 15.115 1.563 -17.007 1.00 72.12 83 TRP A CA 1
ATOM 658 C C . TRP A 1 83 ? 13.700 1.578 -17.606 1.00 72.12 83 TRP A C 1
ATOM 660 O O . TRP A 1 83 ? 13.395 2.386 -18.481 1.00 72.12 83 TRP A O 1
ATOM 670 N N . ASN A 1 84 ? 12.802 0.708 -17.142 1.00 69.50 84 ASN A N 1
ATOM 671 C CA . ASN A 1 84 ? 11.389 0.838 -17.496 1.00 69.50 84 ASN A CA 1
ATOM 672 C C . ASN A 1 84 ? 10.680 1.814 -16.542 1.00 69.50 84 ASN A C 1
ATOM 674 O O . ASN A 1 84 ? 10.937 1.820 -15.347 1.00 69.50 84 ASN A O 1
ATOM 678 N N . ASP A 1 85 ? 9.799 2.657 -17.056 1.00 68.12 85 ASP A N 1
ATOM 679 C CA . ASP A 1 85 ? 8.943 3.547 -16.263 1.00 68.12 85 ASP A CA 1
ATOM 680 C C . ASP A 1 85 ? 7.517 2.979 -16.115 1.00 68.12 85 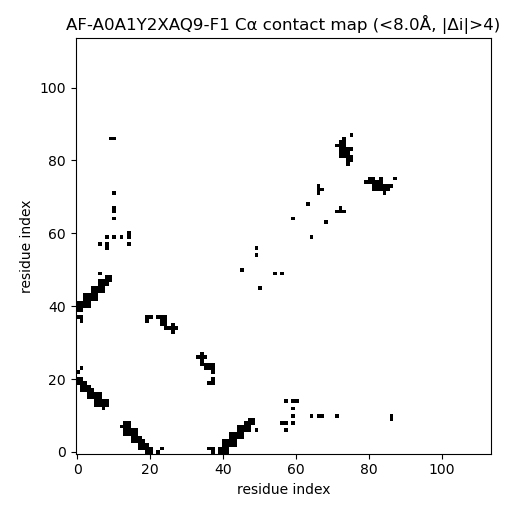ASP A C 1
ATOM 682 O O . ASP A 1 85 ? 6.748 3.386 -15.240 1.00 68.12 85 ASP A O 1
ATOM 686 N N . GLN A 1 86 ? 7.160 1.992 -16.932 1.00 60.44 86 GLN A N 1
ATOM 687 C CA . GLN A 1 86 ? 5.900 1.258 -16.870 1.00 60.44 86 GLN A CA 1
ATOM 688 C C . GLN A 1 86 ? 6.080 0.027 -15.974 1.00 60.44 86 GLN A C 1
ATOM 690 O O . GLN A 1 86 ? 7.000 -0.755 -16.188 1.00 60.44 86 GLN A O 1
ATOM 695 N N . GLY A 1 87 ? 5.230 -0.123 -14.948 1.00 56.25 87 GLY A N 1
ATOM 696 C CA . GLY A 1 87 ? 5.333 -1.188 -13.938 1.00 56.25 87 GLY A CA 1
ATOM 697 C C . GLY A 1 87 ? 5.324 -2.615 -14.509 1.00 56.25 87 GLY A C 1
ATOM 698 O O . GLY A 1 87 ? 5.214 -2.818 -15.715 1.00 56.25 87 GLY A O 1
ATOM 699 N N . LYS A 1 88 ? 5.443 -3.625 -13.633 1.00 58.44 88 LYS A N 1
ATOM 700 C CA . LYS A 1 88 ? 5.579 -5.043 -14.014 1.00 58.44 88 LYS A CA 1
ATOM 701 C C . LYS A 1 88 ? 4.658 -5.446 -15.172 1.00 58.44 88 LYS A C 1
ATOM 703 O O . LYS A 1 88 ? 3.438 -5.505 -15.030 1.00 58.44 88 LYS A O 1
ATOM 708 N N . PHE A 1 89 ? 5.269 -5.826 -16.291 1.00 51.66 89 PHE A N 1
ATOM 709 C CA . PHE A 1 89 ? 4.601 -6.578 -17.347 1.00 51.66 89 PHE A CA 1
ATOM 710 C C . PHE A 1 89 ? 4.378 -8.015 -16.856 1.00 51.66 89 PHE A C 1
ATOM 712 O O . PHE A 1 89 ? 5.228 -8.889 -17.019 1.00 51.66 89 PHE A O 1
ATOM 719 N N . GLY A 1 90 ? 3.246 -8.253 -16.195 1.00 51.31 90 GLY A N 1
ATOM 720 C CA . GLY A 1 90 ? 2.762 -9.590 -15.865 1.00 51.31 90 GLY A CA 1
ATOM 721 C C . GLY A 1 90 ? 2.068 -10.216 -17.073 1.00 51.31 90 GLY A C 1
ATOM 722 O O . GLY A 1 90 ?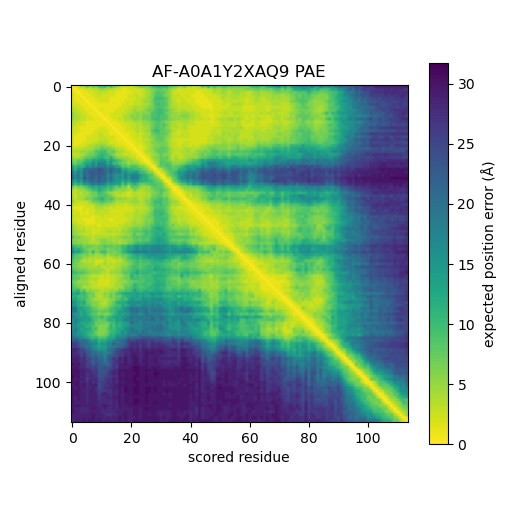 0.982 -9.785 -17.437 1.00 51.31 90 GLY A O 1
ATOM 723 N N . SER A 1 91 ? 2.713 -11.221 -17.677 1.00 40.88 91 SER A N 1
ATOM 724 C CA . SER A 1 91 ? 2.146 -12.202 -18.622 1.00 40.88 91 SER A CA 1
ATOM 725 C C . SER A 1 91 ? 1.230 -11.655 -19.734 1.00 40.88 91 SER A C 1
ATOM 727 O O . SER A 1 91 ? 0.012 -11.727 -19.602 1.00 40.88 91 SER A O 1
ATOM 729 N N . THR A 1 92 ? 1.815 -11.198 -20.851 1.00 37.00 92 THR A N 1
ATOM 730 C CA . THR A 1 92 ? 1.358 -11.382 -22.259 1.00 37.00 92 THR A CA 1
ATOM 731 C C . THR A 1 92 ? 1.722 -10.175 -23.138 1.00 37.00 92 THR A C 1
ATOM 733 O O . THR A 1 92 ? 1.236 -9.071 -22.944 1.00 37.00 92 THR A O 1
ATOM 736 N N . ILE A 1 93 ? 2.615 -10.470 -24.090 1.00 32.94 93 ILE A N 1
ATOM 737 C CA . ILE A 1 93 ? 2.937 -9.860 -25.393 1.00 32.94 93 ILE A CA 1
ATOM 738 C C . ILE A 1 93 ? 2.962 -8.321 -25.519 1.00 32.94 93 ILE A C 1
ATOM 740 O O . ILE A 1 93 ? 1.960 -7.619 -25.495 1.00 32.94 93 ILE A O 1
ATOM 744 N N . LEU A 1 94 ? 4.183 -7.866 -25.807 1.00 42.88 94 LEU A N 1
ATOM 745 C CA . LEU A 1 94 ? 4.613 -6.619 -26.435 1.00 42.88 94 LEU A CA 1
ATOM 746 C C . LEU A 1 94 ? 3.614 -6.019 -27.445 1.00 42.88 94 LEU A C 1
ATOM 748 O O . LEU A 1 94 ? 3.419 -6.574 -28.524 1.00 42.88 94 LEU A O 1
ATOM 752 N N . THR A 1 95 ? 3.201 -4.774 -27.210 1.00 31.44 95 THR A N 1
ATOM 753 C CA . THR A 1 95 ? 3.153 -3.788 -28.298 1.00 31.44 95 THR A CA 1
ATOM 754 C C . THR A 1 95 ? 4.265 -2.791 -28.027 1.00 31.44 95 THR A C 1
ATOM 756 O O . THR A 1 95 ? 4.165 -1.920 -27.165 1.00 31.44 95 THR A O 1
ATOM 759 N N . MET A 1 96 ? 5.383 -2.980 -28.723 1.00 40.22 96 MET A N 1
ATOM 760 C CA . MET A 1 96 ? 6.471 -2.015 -28.785 1.00 40.22 96 MET A CA 1
ATOM 761 C C . MET A 1 96 ? 5.923 -0.700 -29.356 1.00 40.22 96 MET A C 1
ATOM 763 O O . MET A 1 96 ? 5.947 -0.502 -30.567 1.00 40.22 96 MET A O 1
ATOM 767 N N . SER A 1 97 ? 5.463 0.222 -28.507 1.00 40.25 97 SER A N 1
ATOM 768 C CA . SER A 1 97 ? 5.429 1.639 -28.881 1.00 40.25 97 SER A CA 1
ATOM 769 C C . SER A 1 97 ? 6.863 2.164 -28.806 1.00 40.25 97 SER A C 1
ATOM 771 O O . SER A 1 97 ? 7.286 2.855 -27.886 1.00 40.25 97 SER A O 1
ATOM 773 N N . GLN A 1 98 ? 7.668 1.730 -29.774 1.00 42.50 98 GLN A N 1
ATOM 774 C CA . GLN A 1 98 ? 8.956 2.331 -30.063 1.00 42.50 98 GLN A CA 1
ATOM 775 C C . GLN A 1 98 ? 8.701 3.730 -30.628 1.00 42.50 98 GLN A C 1
ATOM 777 O O . GLN A 1 98 ? 8.687 3.930 -31.838 1.00 42.50 98 GLN A O 1
ATOM 782 N N . SER A 1 99 ? 8.533 4.716 -29.753 1.00 41.97 99 SER A N 1
ATOM 783 C CA . SER A 1 99 ? 8.851 6.096 -30.106 1.00 41.97 99 SER A CA 1
ATOM 784 C C . SER A 1 99 ? 10.370 6.243 -30.028 1.00 41.97 99 SER A C 1
ATOM 786 O O . SER A 1 99 ? 10.909 6.761 -29.057 1.00 41.97 99 SER A O 1
ATOM 788 N N . PHE A 1 100 ? 11.073 5.724 -31.038 1.00 43.78 100 PHE A N 1
ATOM 789 C CA . PHE A 1 100 ? 12.448 6.119 -31.333 1.00 43.78 100 PHE A CA 1
ATOM 790 C C . PHE A 1 100 ? 12.385 7.323 -32.286 1.00 43.78 100 PHE A C 1
ATOM 792 O O . PHE A 1 100 ? 12.248 7.118 -33.492 1.00 43.78 100 PHE A O 1
ATOM 799 N N . PRO A 1 101 ? 12.525 8.579 -31.819 1.00 45.38 101 PRO A N 1
ATOM 800 C CA . PRO A 1 101 ? 12.612 9.733 -32.719 1.00 45.38 101 PRO A CA 1
ATOM 801 C C . PRO A 1 101 ? 13.924 9.783 -33.530 1.00 45.38 101 PRO A C 1
ATOM 803 O O . PRO A 1 101 ? 14.146 10.727 -34.275 1.00 45.38 101 PRO A O 1
ATOM 806 N N . TRP A 1 102 ? 14.789 8.769 -33.430 1.00 44.00 102 TRP A N 1
ATOM 807 C CA . TRP A 1 102 ? 16.117 8.751 -34.055 1.00 44.00 102 TRP A CA 1
ATOM 808 C C . TRP A 1 102 ? 16.190 7.951 -35.366 1.00 44.00 102 TRP A C 1
ATOM 810 O O . TRP A 1 102 ? 17.181 8.055 -36.083 1.00 44.00 102 TRP A O 1
ATOM 820 N N . LEU A 1 103 ? 15.15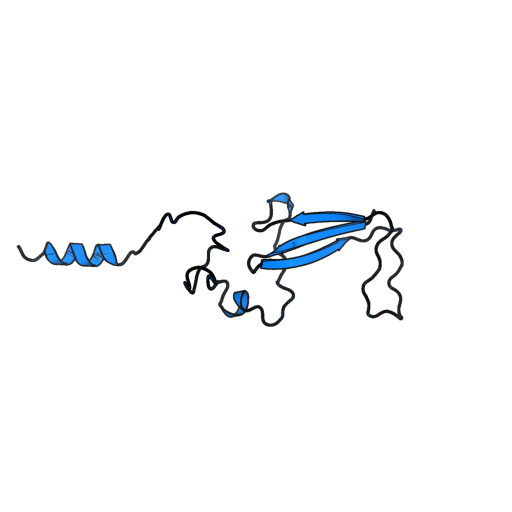4 7.177 -35.716 1.00 44.03 103 LEU A N 1
ATOM 821 C CA . LEU A 1 103 ? 15.113 6.420 -36.979 1.00 44.03 103 LEU A CA 1
ATOM 822 C C . LEU A 1 103 ? 14.580 7.240 -38.166 1.00 44.03 103 LEU A C 1
ATOM 824 O O . LEU A 1 103 ? 14.839 6.883 -39.312 1.00 44.03 103 LEU A O 1
ATOM 828 N N . LEU A 1 104 ? 13.913 8.375 -37.919 1.00 47.41 104 LEU A N 1
ATOM 829 C CA . LEU A 1 104 ? 13.501 9.284 -38.996 1.00 47.41 104 LEU A CA 1
ATOM 830 C C . LEU A 1 104 ? 14.680 10.104 -39.553 1.00 47.41 104 LEU A C 1
ATOM 832 O O . LEU A 1 104 ? 14.633 10.565 -40.690 1.00 47.41 104 LEU A O 1
ATOM 836 N N . THR A 1 105 ? 15.769 10.239 -38.793 1.00 49.91 105 THR A N 1
ATOM 837 C CA . THR A 1 105 ? 16.943 11.019 -39.208 1.00 49.91 105 THR A CA 1
ATOM 838 C C . THR A 1 105 ? 17.829 10.276 -40.212 1.00 49.91 105 THR A C 1
ATOM 840 O O . THR A 1 105 ? 18.542 10.922 -40.975 1.00 49.91 105 THR A O 1
ATOM 843 N N . LEU A 1 106 ? 17.764 8.939 -40.277 1.00 45.53 106 LEU A N 1
ATOM 844 C CA . LEU A 1 106 ? 18.595 8.159 -41.207 1.00 45.53 106 LEU A CA 1
ATOM 845 C C . LEU A 1 106 ? 17.975 8.012 -42.608 1.00 45.53 106 LEU A C 1
ATOM 847 O O . LEU A 1 106 ? 18.704 7.843 -43.581 1.00 45.53 106 LEU A O 1
ATOM 851 N N . LEU A 1 107 ? 16.648 8.118 -42.740 1.00 46.88 107 LEU A N 1
ATOM 852 C CA . LEU A 1 107 ? 15.977 8.067 -44.048 1.00 46.88 107 LEU A CA 1
ATOM 853 C C . LEU A 1 107 ? 15.999 9.411 -44.793 1.00 46.88 107 LEU A C 1
ATOM 855 O O . LEU A 1 107 ? 15.864 9.418 -46.014 1.00 46.88 107 LEU A O 1
ATOM 859 N N . LEU A 1 108 ? 16.232 10.539 -44.108 1.00 46.94 108 LEU A N 1
ATOM 860 C CA . LEU A 1 108 ? 16.325 11.847 -44.771 1.00 46.94 108 LEU A CA 1
ATOM 861 C C . LEU A 1 108 ? 17.703 12.147 -45.390 1.00 46.94 108 LEU A C 1
ATOM 863 O O . LEU A 1 108 ? 17.802 13.055 -46.209 1.00 46.94 108 LEU A O 1
ATOM 867 N N . GLN A 1 109 ? 18.763 11.405 -45.047 1.00 45.84 109 GLN A N 1
ATOM 868 C CA . GLN A 1 109 ? 20.102 11.651 -45.609 1.00 45.84 109 GLN A CA 1
ATOM 869 C C . GLN A 1 109 ? 20.375 10.924 -46.934 1.00 45.84 109 GLN A C 1
ATOM 871 O O . GLN A 1 109 ? 21.310 11.295 -47.636 1.00 45.84 109 GLN A O 1
ATOM 876 N N . VAL A 1 110 ? 19.549 9.949 -47.330 1.00 48.88 110 VAL A N 1
ATOM 877 C CA . VAL A 1 110 ? 19.689 9.287 -48.645 1.00 48.88 110 VAL A CA 1
ATOM 878 C C . VAL A 1 110 ? 18.958 10.059 -49.756 1.00 48.88 110 VAL A C 1
ATOM 880 O O . VAL A 1 110 ? 19.294 9.918 -50.925 1.00 48.88 110 VAL A O 1
ATOM 883 N N . ALA A 1 111 ? 18.020 10.949 -49.418 1.00 49.38 111 ALA A N 1
ATOM 884 C CA . ALA A 1 111 ? 17.248 11.717 -50.403 1.00 49.38 111 ALA A CA 1
ATOM 885 C C . ALA A 1 111 ? 17.945 12.993 -50.929 1.00 49.38 111 ALA A C 1
ATOM 887 O O . ALA A 1 111 ? 17.356 13.705 -51.735 1.00 49.38 111 ALA A O 1
ATOM 888 N N . VAL A 1 112 ? 19.172 13.303 -50.488 1.00 52.84 112 VAL A N 1
ATOM 889 C CA . VAL A 1 112 ? 19.940 14.484 -50.954 1.00 52.84 112 VAL A CA 1
ATOM 890 C C . VAL A 1 112 ? 21.096 14.095 -51.892 1.00 52.84 112 VAL A C 1
ATOM 892 O O . VAL A 1 112 ? 21.827 14.953 -52.375 1.00 52.84 112 VAL A O 1
ATOM 895 N N . VAL A 1 113 ? 21.254 12.804 -52.202 1.00 52.06 113 VAL A N 1
ATOM 896 C CA . VAL A 1 113 ? 22.242 12.327 -53.183 1.00 52.06 113 VAL A CA 1
ATOM 897 C C . VAL A 1 113 ? 21.562 11.439 -54.224 1.00 52.06 113 VAL A C 1
ATOM 899 O O . VAL A 1 113 ? 21.893 10.265 -54.351 1.00 52.06 113 VAL A O 1
ATOM 902 N N . VAL A 1 114 ? 20.595 12.008 -54.950 1.00 48.38 114 VAL A N 1
ATOM 903 C CA . VAL A 1 114 ? 20.316 11.709 -56.368 1.00 48.38 114 VAL A CA 1
ATOM 904 C C . VAL A 1 114 ? 19.890 13.006 -57.040 1.00 48.38 114 VAL A C 1
ATOM 906 O O . VAL A 1 114 ? 18.989 13.672 -56.484 1.00 48.38 114 VAL A O 1
#

pLDDT: mean 71.81, std 17.27, range [31.44, 93.19]

Sequence (114 aa):
MCTETAYTLRCEHVVTRTLYCSDAPPPSRQSRKERRTCNRVIRNAVPWPPPPQFGTQATCPLANCPFEERGGYWNCCWCGKEWNDQGKFGSTILTMSQSFPWLLTLLLQVAVVV

=== Feature glossary ===
Feature key, reading from the visual/contextual features back to the raw sequence:

Rendered structure images. Six rendered views show the 3D structure from the faces of a cube — i.e. along ±x, ±y, ±z. Rendering representation is drawn randomly per protein from cartoon (secondary-structure ribbons), sticks (backbone bonds), or molecular surface; coloring is either N→C rainbow (blue at the N-terminus through red at the C-terminus) or one color per chain.

Contact-map, Ramachandran, and PAE plots. The contact map is a binary N×N matrix image: pixel (i, j) is dark where Cα_i and Cα_j are within 8 Å and |i−j|>4. Because the |i−j|>4 filter removes local helical contacts, off-diagonal stripes parallel to the main diagonal indicate parallel β-sheets; stripes perpendicular to it indicate antiparallel β-sheets. The Ramachandran plot scatters every residue's (φ, ψ) pair against the sterically allowed regions. The PAE heatmap renders the predicted-aligned-error matrix.

InterPro / GO / CATH / organism. Database cross-references. InterPro integrates a dozen domain/family signature databases into unified entries with residue-range hits. GO terms attach function/process/location labels with evidence codes. CATH codes position the fold in a four-level structural taxonomy. Organism is the NCBI-taxonomy species name.

Nearest PDB structures. The Foldseek neighbor list gives the closest experimentally determined structures in the PDB, ranked by structural alignment. TM-score near 1 means near-identical fold; near 0.3 means only rough topology match. This is how one finds what a novel AlphaFold prediction most resembles in the solved-structure universe.

Predicted aligned error. PAE(i, j) answers: if I align the predicted and true structures on residue i, how far off (in Å) do I expect residue j to be? A block-diagonal PAE matrix with low values on the blocks and high values off-diagonal is the signature of a multi-domain protein with confidently predicted domains but uncertain inter-domain orientation.

Solvent-accessible surface area. Accessible surface area quantifies burial. A residue with SASA near zero is packed into the hydrophobic core; one with SASA >100 Å² sits on the surface. Computed here via the Shrake–Rupley numerical algorithm with a 1.4 Å probe.

B-factor. B-factor (Debye–Waller factor) reflects atomic displacement in the crystal lattice. It is an experimental observable (units Å²), not a prediction; low values mean the atom is pinned down, high values mean it moves or is heterogeneous across the crystal.

pLDDT. For AlphaFold models, the B-factor field carries pLDDT — the model's own estimate of local accuracy on a 0–100 scale. Regions with pLDDT<50 should be treated as essentially unmodeled; they often correspond to intrinsically disordered segments.

Backbone torsions (φ/ψ). φ (phi) and ψ (psi) are the two rotatable backbone dihedrals per residue: φ is the C(i-1)–N–Cα–C torsion, ψ is the N–Cα–C–N(i+1) torsion, both in degrees on (−180°, 180°]. α-helical residues cluster near (−60°, −45°); β-strand residues near (−120°, +130°). A Ramachandran plot is simply a scatter of (φ, ψ) for every residue.

Radius of gyratio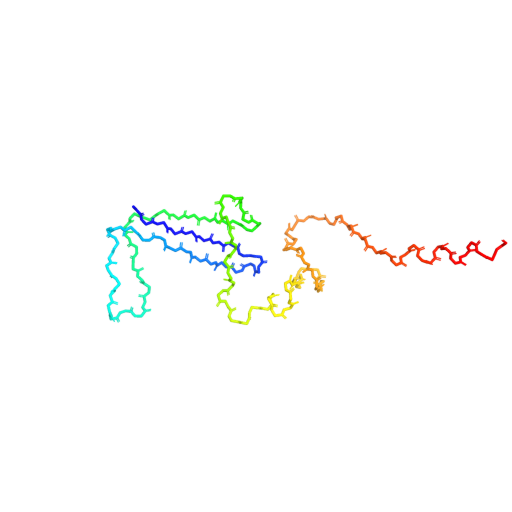n, Cα contacts, bounding box. Radius of gyration (Rg) is the root-mean-square distance of Cα atoms from their centroid — a single number for overall size and compactness. A globular domain of N residues has Rg ≈ 2.2·N^0.38 Å; an extended or disordered chain has a much larger Rg. The Cα contact count is the number of residue pairs whose Cα atoms are within 8 Å and are more than four positions apart in sequence — a standard proxy for tertiary packing density. The bounding box is the smallest axis-aligned box enclosing all Cα atoms.

Secondary structure (3-state, P-SEA). Three-state secondary structure (P-SEA) collapses the eight DSSP classes into helix (a), strand (b), and coil (c). P-SEA assigns these from Cα geometry alone — distances and angles — without requiring backbone oxygens, so it works on any Cα trace.

Secondary structure (8-state, DSSP). DSSP 8-state secondary structure assigns each residue one of H (α-helix), G (3₁₀-helix), I (π-helix), E (extended β-strand), B (isolated β-bridge), T (hydrogen-bonded turn), S (bend), or '-' (coil). The assignment is computed from backbone hydrogen-bond geometry via the Kabsch–Sander algorithm.

Foldseek 3Di. A 3Di character summarizes, for each residue, the relative orientation of the Cα frame of its nearest spatial neighbor. Because it encodes fold topology rather than chemistry, 3Di alignments detect remote structural similarity that sequence alignment misses.

mmCIF coordinates. The mmCIF block holds the 3D Cartesian coordinates of each backbone atom (N, Cα, C, O) in ångströms. mmCIF is the PDB's canonical archive format — a tagged-loop text representation of the atomic model.

Sequence. Sequence gives the chain of amino acids in standard one-letter code (A=alanine, C=cysteine, …, Y=tyrosine), read N→C. It is the only feature that is directly encoded by the gene; all structural features are derived from the folded form of this sequence.